Protein AF-A0A4U6X6T3-F1 (afdb_monomer_lite)

InterPro domains:
  IPR011009 Protein kinase-like domain superfamily [SSF56112] (28-63)

Sequence (71 aa):
MVIGKWIGSTPIPDQTLEMRERQLEGRDQELLLALVRKILRWDPDERPSAEELFEDEFLIQYRRGEDGSGS

Secondary structure (DSSP, 8-state):
--------PPPPP---HHHH--S--THHHHHHHHHHHHHT-SSSTTSPPHHHHHT-HHHHTTGGGSS----

pLDDT: mean 85.42, std 13.2, range [42.09, 95.56]

Structure (mmCIF, N/CA/C/O backbone):
data_AF-A0A4U6X6T3-F1
#
_entry.id   AF-A0A4U6X6T3-F1
#
loop_
_atom_site.group_PDB
_atom_site.id
_atom_site.type_symbol
_atom_site.label_atom_id
_atom_site.label_alt_id
_atom_site.label_comp_id
_atom_site.label_asym_id
_atom_site.label_entity_id
_atom_site.label_seq_id
_atom_site.pdbx_PDB_ins_code
_atom_site.Cartn_x
_atom_site.Cartn_y
_atom_site.Cartn_z
_atom_site.occupancy
_atom_site.B_iso_or_equiv
_atom_site.auth_seq_id
_atom_site.auth_comp_id
_atom_site.auth_asym_id
_atom_site.auth_atom_id
_atom_site.pdbx_PDB_model_num
ATOM 1 N N . MET A 1 1 ? 39.583 -3.662 -11.236 1.00 50.44 1 MET A N 1
ATOM 2 C CA . MET A 1 1 ? 38.376 -2.932 -11.675 1.00 50.44 1 MET A CA 1
ATOM 3 C C . MET A 1 1 ? 37.436 -3.957 -12.294 1.00 50.44 1 MET A C 1
ATOM 5 O O . MET A 1 1 ? 37.785 -4.509 -13.327 1.00 50.44 1 MET A O 1
ATOM 9 N N . VAL A 1 2 ? 36.339 -4.319 -11.623 1.00 65.94 2 VAL A N 1
ATOM 10 C CA . VAL A 1 2 ? 35.346 -5.250 -12.187 1.00 65.94 2 VAL A CA 1
ATOM 11 C C . VAL A 1 2 ? 34.256 -4.404 -12.827 1.00 65.94 2 VAL A C 1
ATOM 13 O O . VAL A 1 2 ? 33.583 -3.647 -12.135 1.00 65.94 2 VAL A O 1
ATOM 16 N N . ILE A 1 3 ? 34.122 -4.496 -14.146 1.00 81.12 3 ILE A N 1
ATOM 17 C CA . ILE A 1 3 ? 32.988 -3.923 -14.871 1.00 81.12 3 ILE A CA 1
ATOM 18 C C . ILE A 1 3 ? 31.823 -4.913 -14.807 1.00 81.12 3 ILE A C 1
ATOM 20 O O . ILE A 1 3 ? 32.016 -6.118 -14.978 1.00 81.12 3 ILE A O 1
ATOM 24 N N . GLY A 1 4 ? 30.624 -4.415 -14.507 1.00 82.06 4 GLY A N 1
ATOM 25 C CA . GLY A 1 4 ? 29.421 -5.240 -14.441 1.00 82.06 4 GLY A CA 1
ATOM 26 C C . GLY A 1 4 ? 29.149 -5.906 -15.788 1.00 82.06 4 GLY A C 1
ATOM 27 O O . GLY A 1 4 ? 29.141 -5.245 -16.825 1.00 82.06 4 GLY A O 1
ATOM 28 N N . LYS A 1 5 ? 28.945 -7.225 -15.779 1.00 82.88 5 LYS A N 1
ATOM 29 C CA . LYS A 1 5 ? 28.616 -7.995 -16.979 1.00 82.88 5 LYS A CA 1
ATOM 30 C C . LYS A 1 5 ? 27.095 -8.074 -17.092 1.00 82.88 5 LYS A C 1
ATOM 32 O O . LYS A 1 5 ? 26.455 -8.697 -16.251 1.00 82.88 5 LYS A O 1
ATOM 37 N N . TRP A 1 6 ? 26.518 -7.430 -18.104 1.00 82.31 6 TRP A N 1
ATOM 38 C CA . TRP A 1 6 ? 25.093 -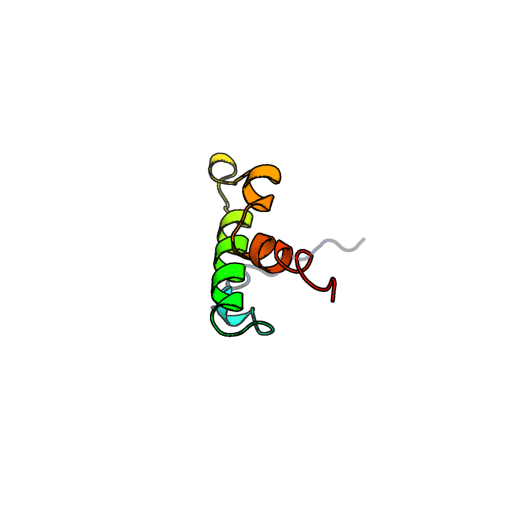7.570 -18.414 1.00 82.31 6 TRP A CA 1
ATOM 39 C C . TRP A 1 6 ? 24.782 -9.030 -18.774 1.00 82.31 6 TRP A C 1
ATOM 41 O O . TRP A 1 6 ? 25.433 -9.594 -19.654 1.00 82.31 6 TRP A O 1
ATOM 51 N N . ILE A 1 7 ? 23.812 -9.643 -18.089 1.00 82.81 7 ILE A N 1
ATOM 52 C CA . ILE A 1 7 ? 23.442 -11.062 -18.261 1.00 82.81 7 ILE A CA 1
ATOM 53 C C . ILE A 1 7 ? 22.165 -11.269 -19.089 1.00 82.81 7 ILE A C 1
ATOM 55 O O . ILE A 1 7 ? 21.681 -12.391 -19.198 1.00 82.81 7 ILE A O 1
ATOM 59 N N . GLY A 1 8 ? 21.647 -10.214 -19.720 1.00 85.31 8 GLY A N 1
ATOM 60 C CA . GLY A 1 8 ? 20.425 -10.282 -20.518 1.00 85.31 8 GLY A CA 1
ATOM 61 C C . GLY A 1 8 ? 19.159 -9.961 -19.727 1.00 85.31 8 GLY A C 1
ATOM 62 O O . GLY A 1 8 ? 19.204 -9.485 -18.595 1.00 85.31 8 GLY A O 1
ATOM 63 N N . SER A 1 9 ? 18.018 -10.191 -20.377 1.00 83.62 9 SER A N 1
ATOM 64 C CA . SER A 1 9 ? 16.694 -9.988 -19.790 1.00 83.62 9 SER A CA 1
ATOM 65 C C . SER A 1 9 ? 16.386 -11.112 -18.799 1.00 83.62 9 SER A C 1
ATOM 67 O O . SER A 1 9 ? 16.383 -12.286 -19.167 1.00 83.62 9 SER A O 1
ATOM 69 N N . THR A 1 10 ? 16.134 -10.754 -17.542 1.00 84.19 10 THR A N 1
ATOM 70 C CA . THR A 1 10 ? 15.600 -11.681 -16.541 1.00 84.19 10 THR A CA 1
ATOM 71 C C . THR A 1 10 ? 14.090 -11.784 -16.748 1.00 84.19 10 THR A C 1
ATOM 73 O O . THR A 1 10 ? 13.429 -10.741 -16.760 1.00 84.19 10 THR A O 1
ATOM 76 N N . PRO A 1 11 ? 13.521 -12.994 -16.908 1.00 86.75 11 PRO A N 1
ATOM 77 C CA . PRO A 1 11 ? 12.080 -13.142 -17.054 1.00 86.75 11 PRO A CA 1
ATOM 78 C C . PRO A 1 11 ? 11.379 -12.584 -15.818 1.00 86.75 11 PRO A C 1
ATOM 80 O O . PRO A 1 11 ? 11.847 -12.783 -14.695 1.00 86.75 11 PRO A O 1
ATOM 83 N N . ILE A 1 12 ? 10.257 -11.892 -16.026 1.00 85.81 12 ILE A N 1
ATOM 84 C CA . ILE A 1 12 ? 9.427 -11.453 -14.910 1.00 85.81 12 ILE A CA 1
ATOM 85 C C . ILE A 1 12 ? 8.785 -12.712 -14.315 1.00 85.81 12 ILE A C 1
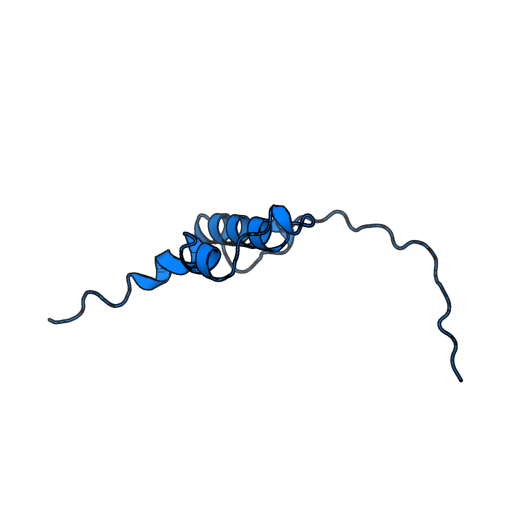ATOM 87 O O . ILE A 1 12 ? 8.057 -13.409 -15.022 1.00 85.81 12 ILE A O 1
ATOM 91 N N . PRO A 1 13 ? 9.076 -13.049 -13.053 1.00 87.25 13 PRO A N 1
ATOM 92 C CA . PRO A 1 13 ? 8.425 -14.163 -12.372 1.00 87.25 13 PRO A CA 1
ATOM 93 C C . PRO A 1 13 ? 6.905 -13.970 -12.296 1.00 87.25 13 PRO A C 1
ATOM 95 O O . PRO A 1 13 ? 6.440 -12.888 -11.940 1.00 87.25 13 PRO A O 1
ATOM 98 N N . ASP A 1 14 ? 6.160 -15.042 -12.565 1.00 90.75 14 ASP A N 1
ATOM 99 C CA . ASP A 1 14 ? 4.703 -15.093 -12.421 1.00 90.75 14 ASP A CA 1
ATOM 100 C C . ASP A 1 14 ? 4.327 -15.127 -10.934 1.00 90.75 14 ASP A C 1
ATOM 102 O O . ASP A 1 14 ? 4.386 -16.165 -10.272 1.00 90.75 14 ASP A O 1
ATOM 106 N N . GLN A 1 15 ? 4.072 -13.949 -10.369 1.00 91.56 15 GLN A N 1
ATOM 107 C CA . GLN A 1 15 ? 3.707 -13.799 -8.967 1.00 91.56 15 GLN A CA 1
ATOM 108 C C . GLN A 1 15 ? 2.866 -12.552 -8.747 1.00 91.56 15 GLN A C 1
ATOM 110 O O . GLN A 1 15 ? 3.078 -11.516 -9.381 1.00 91.56 15 GLN A O 1
ATOM 115 N N . THR A 1 16 ? 1.967 -12.639 -7.776 1.00 91.00 16 THR A N 1
ATOM 116 C CA . THR A 1 16 ? 1.114 -11.526 -7.366 1.00 91.00 16 THR A CA 1
ATOM 117 C C . THR A 1 16 ? 1.483 -11.040 -5.961 1.00 91.00 16 THR A C 1
ATOM 119 O O . THR A 1 16 ? 2.267 -11.679 -5.251 1.00 91.00 16 THR A O 1
ATOM 122 N N . LEU A 1 17 ? 0.947 -9.888 -5.548 1.00 89.69 17 LEU A N 1
ATOM 123 C CA . LEU A 1 17 ? 1.146 -9.378 -4.185 1.00 89.69 17 LEU A CA 1
ATOM 124 C C . LEU A 1 17 ? 0.520 -10.324 -3.150 1.00 89.69 17 LEU A C 1
ATOM 126 O O . LEU A 1 17 ? 1.125 -10.597 -2.119 1.00 89.69 17 LEU A O 1
ATOM 130 N N . GLU A 1 18 ? -0.633 -10.898 -3.483 1.00 91.75 18 GLU A N 1
ATOM 131 C CA . GLU A 1 18 ? -1.382 -11.874 -2.684 1.00 91.75 18 GLU A CA 1
ATOM 132 C C . GLU A 1 18 ? -0.545 -13.127 -2.422 1.00 91.75 18 GLU A C 1
ATOM 134 O O . GLU A 1 18 ? -0.512 -13.626 -1.307 1.00 91.75 18 GLU A O 1
ATOM 139 N N . MET A 1 19 ? 0.176 -13.624 -3.435 1.00 89.75 19 MET A N 1
ATOM 140 C CA . MET A 1 19 ? 1.035 -14.808 -3.290 1.00 89.75 19 MET A CA 1
ATOM 141 C C . MET A 1 19 ? 2.242 -14.568 -2.373 1.00 89.75 19 MET A C 1
ATOM 143 O O . MET A 1 19 ? 2.810 -15.513 -1.810 1.00 89.75 19 MET A O 1
ATOM 147 N N . ARG A 1 20 ? 2.694 -13.312 -2.291 1.00 89.69 20 ARG A N 1
ATOM 148 C CA . ARG A 1 20 ? 3.823 -12.910 -1.449 1.00 89.69 20 ARG A CA 1
ATOM 149 C C . ARG A 1 20 ? 3.401 -12.637 -0.016 1.00 89.69 20 ARG A C 1
ATOM 151 O O . ARG A 1 20 ? 4.205 -12.886 0.881 1.00 89.69 20 ARG A O 1
ATOM 158 N N . GLU A 1 21 ? 2.182 -12.155 0.187 1.00 91.00 21 GLU A N 1
ATOM 159 C CA . GLU A 1 21 ? 1.631 -11.957 1.518 1.00 91.00 21 GLU A CA 1
ATOM 160 C C . GLU A 1 21 ? 1.277 -13.311 2.140 1.00 91.00 21 GLU A C 1
ATOM 162 O O . GLU A 1 21 ? 0.406 -14.030 1.658 1.00 91.00 21 GLU A O 1
ATOM 167 N N . ARG A 1 22 ? 2.004 -13.682 3.194 1.00 90.38 22 ARG A N 1
ATOM 168 C CA . ARG A 1 22 ? 1.889 -14.993 3.856 1.00 90.38 22 ARG A CA 1
ATOM 169 C C . ARG A 1 22 ? 1.639 -14.885 5.356 1.00 90.38 22 ARG A C 1
ATOM 171 O O . ARG A 1 22 ? 1.584 -15.916 6.018 1.00 90.38 22 ARG A O 1
ATOM 178 N N . GLN A 1 23 ? 1.600 -13.670 5.901 1.00 91.44 23 GLN A N 1
ATOM 179 C CA . GLN A 1 23 ? 1.455 -13.441 7.336 1.00 91.44 23 GLN A CA 1
ATOM 180 C C . GLN A 1 23 ? -0.001 -13.194 7.714 1.00 91.44 23 GLN A C 1
ATOM 182 O O . GLN A 1 23 ? -0.444 -13.681 8.750 1.00 91.44 23 GLN A O 1
ATOM 187 N N . LEU A 1 24 ? -0.728 -12.443 6.885 1.00 92.50 24 LEU A N 1
ATOM 188 C CA . LEU A 1 24 ? -2.132 -12.121 7.119 1.00 92.50 24 LEU A CA 1
ATOM 189 C C . LEU A 1 24 ? -3.058 -13.044 6.324 1.00 92.50 24 LEU A C 1
ATOM 191 O O . LEU A 1 24 ? -2.761 -13.417 5.189 1.00 92.50 24 LEU A O 1
ATOM 195 N N . GLU A 1 25 ? -4.216 -13.347 6.905 1.00 92.06 25 GLU A N 1
ATOM 196 C CA . GLU A 1 25 ? -5.275 -14.142 6.283 1.00 92.06 25 GLU A CA 1
ATOM 197 C C . GLU A 1 25 ? -6.625 -13.416 6.388 1.00 92.06 25 GLU A C 1
ATOM 199 O O . GLU A 1 25 ? -6.853 -12.601 7.285 1.00 92.06 25 GLU A O 1
ATOM 204 N N . GLY A 1 26 ? -7.541 -13.715 5.465 1.00 92.12 26 GLY A N 1
ATOM 205 C CA . GLY A 1 26 ? -8.897 -13.166 5.486 1.00 92.12 26 GLY A CA 1
ATOM 206 C C . GLY A 1 26 ? -8.934 -11.645 5.307 1.00 92.12 26 GLY A C 1
ATOM 207 O O . GLY A 1 26 ? -8.301 -11.097 4.405 1.00 92.12 26 GLY A O 1
ATOM 208 N N . ARG A 1 27 ? -9.701 -10.952 6.158 1.00 93.12 27 ARG A N 1
ATOM 209 C CA . ARG A 1 27 ? -9.988 -9.517 5.997 1.00 93.12 27 ARG A CA 1
ATOM 210 C C . ARG A 1 27 ? -8.741 -8.635 6.110 1.00 93.12 27 ARG A C 1
ATOM 212 O O . ARG A 1 27 ? -8.598 -7.693 5.334 1.00 93.12 27 ARG A O 1
ATOM 219 N N . ASP A 1 28 ? -7.837 -8.951 7.030 1.00 93.12 28 ASP A N 1
ATOM 220 C CA . ASP A 1 28 ? -6.619 -8.163 7.250 1.00 93.12 28 ASP A CA 1
ATOM 221 C C . ASP A 1 28 ? -5.694 -8.228 6.029 1.00 93.12 28 ASP A C 1
ATOM 223 O O . ASP A 1 28 ? -5.092 -7.224 5.643 1.00 93.12 28 ASP A O 1
ATOM 227 N N . GLN A 1 29 ? -5.645 -9.390 5.367 1.00 94.56 29 GLN A N 1
ATOM 228 C CA . GLN A 1 29 ? -4.908 -9.574 4.120 1.00 94.56 29 GLN A CA 1
ATOM 229 C C . GLN A 1 29 ? -5.477 -8.688 3.005 1.00 94.56 29 GLN A C 1
ATOM 231 O O . GLN A 1 29 ? -4.728 -7.979 2.333 1.00 94.56 29 GLN A O 1
ATOM 236 N N . GLU A 1 30 ? -6.800 -8.694 2.817 1.00 94.88 30 GLU A N 1
ATOM 237 C CA . GLU A 1 30 ? -7.473 -7.871 1.804 1.00 94.88 30 GLU A CA 1
ATOM 238 C C . GLU A 1 30 ? -7.202 -6.375 2.005 1.00 94.88 30 GLU A C 1
ATOM 240 O O . GLU A 1 30 ? -6.919 -5.657 1.041 1.00 94.88 30 GLU A O 1
ATOM 245 N N . LEU A 1 31 ? -7.268 -5.916 3.257 1.00 95.06 31 LEU A N 1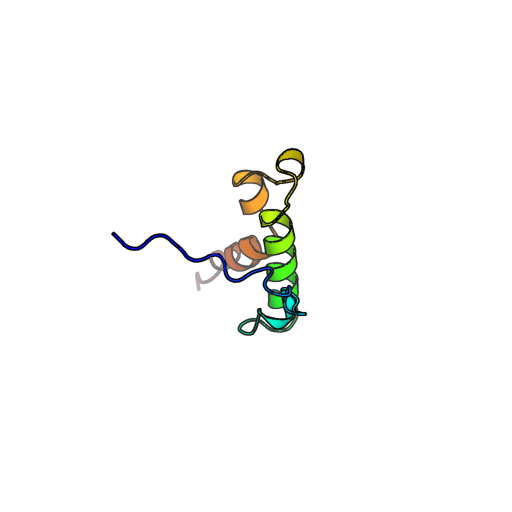
ATOM 246 C CA . LEU A 1 31 ? -7.019 -4.528 3.632 1.00 95.06 31 LEU A CA 1
ATOM 247 C C . LEU A 1 31 ? -5.562 -4.124 3.378 1.00 95.06 31 LEU A C 1
ATOM 249 O O . LEU A 1 31 ? -5.316 -3.088 2.756 1.00 95.06 31 LEU A O 1
ATOM 253 N N . LEU A 1 32 ? -4.598 -4.965 3.768 1.00 94.88 32 LEU A N 1
ATOM 254 C CA . LEU A 1 32 ? -3.183 -4.711 3.493 1.00 94.88 32 LEU A CA 1
ATOM 255 C C . LEU A 1 32 ? -2.918 -4.629 1.986 1.00 94.88 32 LEU A C 1
ATOM 257 O O . LEU A 1 32 ? -2.249 -3.709 1.516 1.00 94.88 32 LEU A O 1
ATOM 261 N N . LEU A 1 33 ? -3.455 -5.571 1.210 1.00 95.56 33 LEU A N 1
ATOM 262 C CA . LEU A 1 33 ? -3.281 -5.590 -0.242 1.00 95.56 33 LEU A CA 1
ATOM 263 C C . LEU A 1 33 ? -3.886 -4.345 -0.899 1.00 95.56 33 LEU A C 1
ATOM 265 O O . LEU A 1 33 ? -3.283 -3.782 -1.817 1.00 95.56 33 LEU A O 1
ATOM 269 N N . ALA A 1 34 ? -5.047 -3.887 -0.424 1.00 94.69 34 ALA A N 1
ATOM 270 C CA . ALA A 1 34 ? -5.659 -2.647 -0.887 1.00 94.69 34 ALA A CA 1
ATOM 271 C C . ALA A 1 34 ? -4.761 -1.431 -0.603 1.00 94.69 34 ALA A C 1
ATOM 273 O O . ALA A 1 34 ? -4.521 -0.631 -1.512 1.00 94.69 34 ALA A O 1
ATOM 274 N N . LEU A 1 35 ? -4.209 -1.329 0.610 1.00 94.94 35 LEU A N 1
ATOM 275 C CA . LEU A 1 35 ? -3.268 -0.273 0.989 1.00 94.94 35 LEU A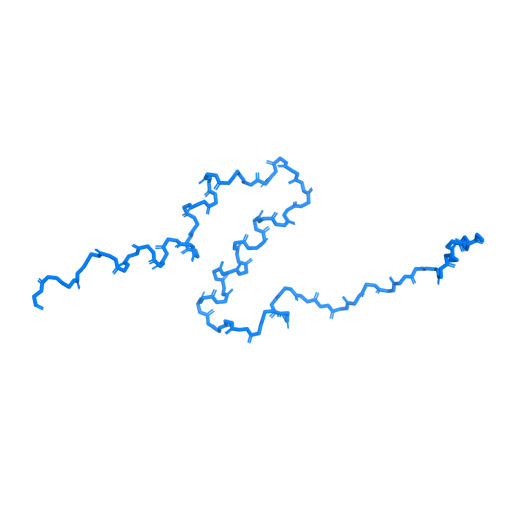 CA 1
ATOM 276 C C . LEU A 1 35 ? -1.999 -0.304 0.119 1.00 94.94 35 LEU A C 1
ATOM 278 O O . LEU A 1 35 ? -1.615 0.707 -0.472 1.00 94.94 35 LEU A O 1
ATOM 282 N N . VAL A 1 36 ? -1.363 -1.470 -0.019 1.00 94.62 36 VAL A N 1
ATOM 283 C CA . VAL A 1 36 ? -0.125 -1.632 -0.800 1.00 94.62 36 VAL A CA 1
ATOM 284 C C . VAL A 1 36 ? -0.339 -1.244 -2.264 1.00 94.62 36 VAL A C 1
ATOM 286 O O . VAL A 1 36 ? 0.505 -0.564 -2.848 1.00 94.62 36 VAL A O 1
ATOM 289 N N . ARG A 1 37 ? -1.485 -1.599 -2.858 1.00 93.88 37 ARG A N 1
ATOM 290 C CA . ARG A 1 37 ? -1.830 -1.201 -4.234 1.00 93.88 37 ARG A CA 1
ATOM 291 C C . ARG A 1 37 ? -1.983 0.312 -4.399 1.00 93.88 37 ARG A C 1
ATOM 293 O O . ARG A 1 37 ? -1.667 0.818 -5.471 1.00 93.88 37 ARG A O 1
ATOM 300 N N . LYS A 1 38 ? -2.430 1.038 -3.368 1.00 93.56 38 LYS A N 1
ATOM 301 C CA . LYS A 1 38 ? -2.454 2.513 -3.376 1.00 93.56 38 LYS A CA 1
ATOM 302 C C . LYS A 1 38 ? -1.036 3.090 -3.302 1.00 93.56 38 LYS A C 1
ATOM 304 O O . LYS A 1 38 ? -0.710 4.013 -4.042 1.00 93.56 38 LYS A O 1
ATOM 309 N N . ILE A 1 39 ? -0.179 2.519 -2.452 1.00 94.31 39 ILE A N 1
ATOM 310 C CA . ILE A 1 39 ? 1.200 2.990 -2.233 1.00 94.31 39 ILE A CA 1
ATOM 311 C C . ILE A 1 39 ? 2.101 2.737 -3.449 1.00 94.31 39 ILE A C 1
ATOM 313 O O . ILE A 1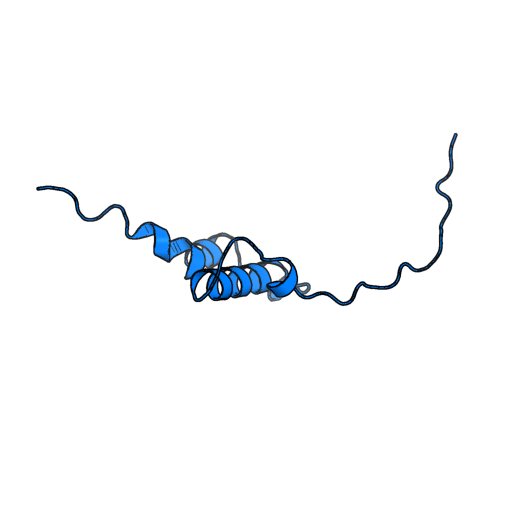 39 ? 2.963 3.570 -3.743 1.00 94.31 39 ILE A O 1
ATOM 317 N N . LEU A 1 40 ? 1.929 1.595 -4.122 1.00 92.81 40 LEU A N 1
ATOM 318 C CA . LEU A 1 40 ? 2.759 1.129 -5.240 1.00 92.81 40 LEU A CA 1
ATOM 319 C C . LEU A 1 40 ? 2.233 1.556 -6.622 1.00 92.81 40 LEU A C 1
ATOM 321 O O . LEU A 1 40 ? 2.559 0.921 -7.627 1.00 92.81 40 LEU A O 1
ATOM 325 N N . ARG A 1 41 ? 1.432 2.624 -6.699 1.00 93.44 41 ARG A N 1
ATOM 326 C CA . ARG A 1 41 ? 1.030 3.210 -7.985 1.00 93.44 41 ARG A CA 1
ATOM 327 C C . ARG A 1 41 ? 2.251 3.741 -8.732 1.00 93.44 41 ARG A C 1
ATOM 329 O O . ARG A 1 41 ? 3.082 4.443 -8.160 1.00 93.44 41 ARG A O 1
ATOM 336 N N . TRP A 1 42 ? 2.362 3.354 -10.004 1.00 89.94 42 TRP A N 1
ATOM 337 C CA . TRP A 1 42 ? 3.448 3.793 -10.881 1.00 89.94 42 TRP A CA 1
ATOM 338 C C . TRP A 1 42 ? 3.296 5.262 -11.273 1.00 89.94 42 TRP A C 1
ATOM 340 O O . TRP A 1 42 ? 4.289 5.980 -11.355 1.00 89.94 42 TRP A O 1
ATOM 350 N N . ASP A 1 43 ? 2.054 5.694 -11.496 1.00 93.56 43 ASP A N 1
ATOM 351 C CA . ASP A 1 43 ? 1.733 7.090 -11.744 1.00 93.56 43 ASP A CA 1
ATOM 352 C C . ASP A 1 43 ? 1.779 7.874 -10.417 1.00 93.56 43 ASP A C 1
ATOM 354 O O . ASP A 1 43 ? 1.018 7.555 -9.494 1.00 93.56 43 ASP A O 1
ATOM 358 N N . PRO A 1 44 ? 2.683 8.861 -10.275 1.00 90.19 44 PRO A N 1
ATOM 359 C CA . PRO A 1 44 ? 2.771 9.665 -9.066 1.00 90.19 44 PRO A CA 1
ATOM 360 C C . PRO A 1 44 ? 1.537 10.544 -8.840 1.00 90.19 44 PRO A C 1
ATOM 362 O O . PRO A 1 44 ? 1.221 10.801 -7.682 1.00 90.19 44 PRO A O 1
ATOM 365 N N . ASP A 1 45 ? 0.831 10.968 -9.893 1.00 92.44 45 ASP A N 1
ATOM 366 C CA . ASP A 1 45 ? -0.348 11.836 -9.763 1.00 92.44 45 ASP A CA 1
ATOM 367 C C . ASP A 1 45 ? -1.544 11.066 -9.186 1.00 92.44 45 ASP A C 1
ATOM 369 O O . ASP A 1 45 ? -2.411 11.626 -8.518 1.00 92.44 45 ASP A O 1
ATOM 373 N N . GLU A 1 46 ? -1.568 9.749 -9.387 1.00 92.12 46 GLU A N 1
ATOM 374 C CA . GLU A 1 46 ? -2.551 8.860 -8.777 1.00 92.12 46 GLU A CA 1
ATOM 375 C C . GLU A 1 46 ? -2.165 8.422 -7.356 1.00 92.12 46 GLU A C 1
ATOM 377 O O . GLU A 1 46 ? -2.947 7.728 -6.691 1.00 92.12 46 GLU A O 1
ATOM 382 N N . ARG A 1 47 ? -0.953 8.745 -6.894 1.00 93.75 47 ARG A N 1
ATOM 383 C CA . ARG A 1 47 ? -0.445 8.283 -5.606 1.00 93.75 47 ARG A CA 1
ATOM 384 C C . ARG A 1 47 ? -0.988 9.170 -4.481 1.00 93.75 47 ARG A C 1
ATOM 386 O O . ARG A 1 47 ? -0.668 10.355 -4.446 1.00 93.75 47 ARG A O 1
ATOM 393 N N . PRO A 1 48 ? -1.740 8.608 -3.520 1.00 93.06 48 PRO A N 1
ATOM 394 C CA . PRO A 1 48 ? -2.187 9.377 -2.369 1.00 93.06 48 PRO A CA 1
ATOM 395 C C . PRO A 1 48 ? -0.998 9.823 -1.512 1.00 93.06 48 PRO A C 1
ATOM 397 O O . PRO A 1 48 ? 0.028 9.139 -1.407 1.00 93.06 48 PRO A O 1
ATOM 400 N N . SER A 1 49 ? -1.161 10.980 -0.884 1.00 93.00 49 SER A N 1
ATOM 401 C CA . SER A 1 49 ? -0.222 11.529 0.087 1.00 93.00 49 SER A CA 1
ATOM 402 C C . SER A 1 49 ? -0.144 10.669 1.354 1.00 93.00 49 SER A C 1
ATOM 404 O O . SER A 1 49 ? -1.017 9.850 1.646 1.00 93.00 49 SER A O 1
ATOM 406 N N . ALA A 1 50 ? 0.913 10.867 2.148 1.00 91.69 50 ALA A N 1
ATOM 407 C CA . ALA A 1 50 ? 1.066 10.168 3.425 1.00 91.69 50 ALA A CA 1
ATOM 408 C C . ALA A 1 50 ? -0.072 10.494 4.410 1.00 91.69 50 ALA A C 1
ATOM 410 O O . ALA A 1 50 ? -0.474 9.628 5.180 1.00 91.69 50 ALA A O 1
ATOM 411 N N . GLU A 1 51 ? -0.591 11.724 4.365 1.00 92.19 51 GLU A N 1
ATOM 412 C CA . GLU A 1 51 ? -1.724 12.169 5.181 1.00 92.19 51 GLU A CA 1
ATOM 413 C C . GLU A 1 51 ? -3.011 11.434 4.791 1.00 92.19 51 GLU A C 1
ATOM 415 O O . GLU A 1 51 ? -3.680 10.870 5.651 1.00 92.19 51 GLU A O 1
ATOM 420 N N . GLU A 1 52 ? -3.313 11.339 3.494 1.00 92.44 52 GLU A N 1
ATOM 421 C CA . GLU A 1 52 ? -4.482 10.593 3.006 1.00 92.44 52 GLU A CA 1
ATOM 422 C C . GLU A 1 52 ? -4.382 9.090 3.301 1.00 92.44 52 GLU A C 1
ATOM 424 O O . GLU A 1 52 ? -5.386 8.443 3.595 1.00 92.44 52 GLU A O 1
ATOM 429 N N . LEU A 1 53 ? -3.172 8.524 3.250 1.00 93.38 53 LEU A N 1
ATOM 430 C CA . LEU A 1 53 ? -2.928 7.121 3.592 1.00 93.38 53 LEU A CA 1
ATOM 431 C C . LEU A 1 53 ? -3.098 6.831 5.086 1.00 93.38 53 LEU A C 1
ATOM 433 O O . LEU A 1 53 ? -3.407 5.695 5.433 1.00 93.38 53 LEU A O 1
ATOM 437 N N . PHE A 1 54 ? -2.906 7.818 5.965 1.00 91.44 54 PHE A N 1
ATOM 438 C CA . PHE A 1 54 ? -3.021 7.630 7.414 1.00 91.44 54 PHE A CA 1
ATOM 439 C C . PHE A 1 54 ? -4.442 7.245 7.851 1.00 91.44 54 PHE A C 1
ATOM 441 O O . PHE A 1 54 ? -4.619 6.542 8.845 1.00 91.44 54 PHE A O 1
ATOM 448 N N . GLU A 1 55 ? -5.447 7.651 7.075 1.00 91.62 55 GLU A N 1
ATOM 449 C CA . GLU A 1 55 ? -6.857 7.320 7.304 1.00 91.62 55 GLU A CA 1
ATOM 450 C C . GLU A 1 55 ? -7.312 6.052 6.547 1.00 91.62 55 GLU A C 1
ATOM 452 O O . GLU A 1 55 ? -8.507 5.762 6.478 1.00 91.62 55 GLU A O 1
ATOM 457 N N . ASP A 1 56 ? -6.385 5.268 5.980 1.00 94.19 56 ASP A N 1
ATOM 458 C CA . ASP A 1 56 ? -6.718 4.004 5.321 1.00 94.19 56 ASP A CA 1
ATOM 459 C C . ASP A 1 56 ? -7.283 2.971 6.311 1.00 94.19 56 ASP A C 1
ATOM 461 O O . ASP A 1 56 ? -6.787 2.822 7.433 1.00 94.19 56 ASP A O 1
ATOM 465 N N . GLU A 1 57 ? -8.298 2.219 5.869 1.00 92.62 57 GLU A N 1
ATOM 466 C CA . GLU A 1 57 ? -8.982 1.182 6.653 1.00 92.62 57 GLU A CA 1
ATOM 467 C C . GLU A 1 57 ? -8.009 0.212 7.337 1.00 92.62 57 GLU A C 1
ATOM 469 O O . GLU A 1 57 ? -8.220 -0.146 8.499 1.00 92.62 57 GLU A O 1
ATOM 474 N N . PHE A 1 58 ? -6.923 -0.169 6.651 1.00 93.31 58 PHE A N 1
ATOM 475 C CA . PHE A 1 58 ? -5.928 -1.083 7.207 1.00 93.31 58 PHE A CA 1
ATOM 476 C C . PHE A 1 58 ? -5.203 -0.512 8.436 1.00 93.31 58 PHE A C 1
ATOM 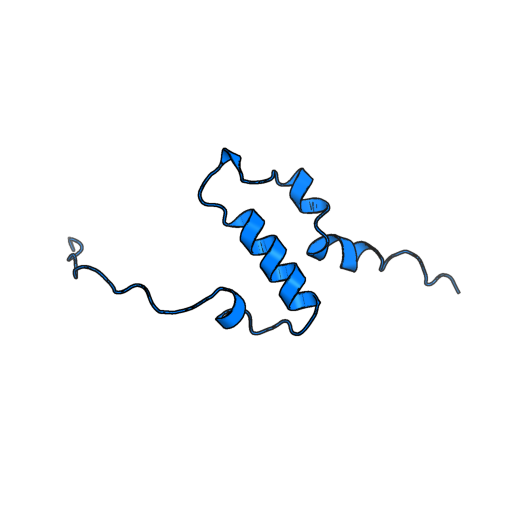478 O O . PHE A 1 58 ? -4.848 -1.268 9.341 1.00 93.31 58 PHE A O 1
ATOM 485 N N . LEU A 1 59 ? -4.974 0.804 8.486 1.00 92.38 59 LEU A N 1
ATOM 486 C CA . LEU A 1 59 ? -4.262 1.460 9.588 1.00 92.38 59 LEU A CA 1
ATOM 487 C C . LEU A 1 59 ? -5.213 1.833 10.729 1.00 92.38 59 LEU A C 1
ATOM 489 O O . LEU A 1 59 ? -4.903 1.607 11.902 1.00 92.38 59 LEU A O 1
ATOM 493 N N . ILE A 1 60 ? -6.395 2.365 10.406 1.00 92.62 60 ILE A N 1
ATOM 494 C CA . ILE A 1 60 ? -7.336 2.860 11.421 1.00 92.62 60 ILE A CA 1
ATOM 495 C C . ILE A 1 60 ? -8.019 1.741 12.215 1.00 92.62 60 ILE A C 1
ATOM 497 O O . ILE A 1 60 ? -8.469 1.993 13.334 1.00 92.62 60 ILE A O 1
ATOM 501 N N . GLN A 1 61 ? -8.094 0.513 11.690 1.00 87.00 61 GLN A N 1
ATOM 502 C CA . GLN A 1 61 ? -8.700 -0.613 12.414 1.00 87.00 61 GLN A CA 1
ATOM 503 C C . GLN A 1 61 ? -7.996 -0.911 13.750 1.00 87.00 61 GLN A C 1
ATOM 505 O O . GLN A 1 61 ? -8.659 -1.291 14.713 1.00 87.00 61 GLN A O 1
ATOM 510 N N . TYR A 1 62 ? -6.688 -0.645 13.854 1.00 75.44 62 TYR A N 1
ATOM 511 C CA . TYR A 1 62 ? -5.919 -0.818 15.093 1.00 75.44 62 TYR A CA 1
ATOM 512 C C . TYR A 1 62 ? -5.974 0.406 16.019 1.00 75.44 62 TYR A C 1
ATOM 514 O O . TYR A 1 62 ? -5.674 0.300 17.206 1.00 75.44 62 TYR A O 1
ATOM 522 N N . ARG A 1 63 ? -6.418 1.566 15.514 1.00 71.81 63 ARG A N 1
ATOM 523 C CA . ARG A 1 63 ? -6.559 2.806 16.299 1.00 71.81 63 ARG A CA 1
ATOM 524 C C . ARG A 1 63 ? -7.706 2.731 17.317 1.00 71.81 63 ARG A C 1
ATOM 526 O O . ARG A 1 63 ? -7.706 3.476 18.286 1.00 71.81 63 ARG A O 1
ATOM 533 N N . ARG A 1 64 ? -8.664 1.812 17.143 1.00 60.62 64 ARG A N 1
ATOM 534 C CA . ARG A 1 64 ? -9.816 1.627 18.052 1.00 60.62 64 ARG A CA 1
ATOM 535 C C . ARG A 1 64 ? -9.512 0.840 19.340 1.00 60.62 64 ARG A C 1
ATOM 537 O O . ARG A 1 64 ? -10.440 0.483 20.057 1.00 60.62 64 ARG A O 1
ATOM 544 N N . GLY A 1 65 ? -8.242 0.571 19.645 1.00 58.12 65 GLY A N 1
ATOM 545 C CA . GLY A 1 65 ? -7.829 -0.160 20.848 1.00 58.12 65 GLY A CA 1
ATOM 546 C C . GLY A 1 65 ? -7.687 0.667 22.135 1.00 58.12 65 GLY A C 1
ATOM 547 O O . GLY A 1 65 ? -7.509 0.065 23.187 1.00 58.12 65 GLY A O 1
ATOM 548 N N . GLU A 1 66 ? -7.758 2.004 22.091 1.00 56.00 66 GLU A N 1
ATOM 549 C CA . GLU A 1 66 ? -7.513 2.869 23.269 1.00 56.00 66 GLU A CA 1
ATOM 550 C C . GLU A 1 66 ? -8.774 3.467 23.917 1.00 56.00 66 GLU A C 1
ATOM 552 O O . GLU A 1 66 ? -8.672 4.306 24.806 1.00 56.00 66 GLU A O 1
ATOM 557 N N . ASP A 1 67 ? -9.964 2.975 23.569 1.00 57.91 67 ASP A N 1
ATOM 558 C CA . ASP A 1 67 ? -11.222 3.441 24.161 1.00 57.91 67 ASP A CA 1
ATOM 559 C C . ASP A 1 67 ? -11.943 2.292 24.888 1.00 57.91 67 ASP A C 1
ATOM 561 O O . ASP A 1 67 ? -13.019 1.859 24.478 1.00 57.91 67 ASP A O 1
ATOM 565 N N . GLY A 1 68 ? -11.364 1.765 25.976 1.00 56.78 68 GLY A N 1
ATOM 566 C CA . GLY A 1 68 ? -12.139 0.916 26.892 1.00 56.78 68 GLY A CA 1
ATOM 567 C C . GLY A 1 68 ? -11.392 -0.146 27.693 1.00 56.78 68 GLY A C 1
ATOM 568 O O . GLY A 1 68 ? -11.606 -1.334 27.483 1.00 56.78 68 GLY A O 1
ATOM 569 N N . SER A 1 69 ? -10.640 0.263 28.715 1.00 48.28 69 SER A N 1
ATOM 570 C CA . SER A 1 69 ? -10.531 -0.524 29.955 1.00 48.28 69 SER A CA 1
ATOM 571 C C . SER A 1 69 ? -10.289 0.397 31.153 1.00 48.28 69 SER A C 1
ATOM 573 O O . SER A 1 69 ? -9.261 0.352 31.824 1.00 48.28 69 SER A O 1
ATOM 575 N N . GLY A 1 70 ? -11.256 1.281 31.388 1.00 56.94 70 GLY A N 1
ATOM 576 C CA . GLY A 1 70 ? -11.553 1.789 32.720 1.00 56.94 70 GLY A CA 1
ATOM 577 C C . GLY A 1 70 ? -12.736 1.005 33.273 1.00 56.94 70 GLY A C 1
ATOM 578 O O . GLY A 1 70 ? -13.874 1.425 33.079 1.00 56.94 70 GLY A O 1
ATOM 579 N N . SER A 1 71 ? -12.469 -0.150 33.885 1.00 42.09 71 SER A N 1
ATOM 580 C CA . SER A 1 71 ? -13.255 -0.813 34.946 1.00 42.09 71 SER A CA 1
ATOM 581 C C . SER A 1 71 ? -12.535 -2.079 35.386 1.00 42.09 71 SER A C 1
ATOM 583 O O . SER A 1 71 ? -12.181 -2.880 34.493 1.00 42.09 71 SER A O 1
#

Foldseek 3Di:
DDDDDDPDDDDDDPDDPLRVDDPDDDPLSVQVSVLVCLCPDPDPVSRDDPVVSCPRPNNCVVVPPPPDDPD

Radius of gyration: 19.14 Å; chains: 1; bounding box: 52×27×56 Å

Organism: NCBI:txid1306861